Protein AF-A0A4Y2E6M8-F1 (afdb_monomer_lite)

Sequence (71 aa):
MAELDYRMDILRVTKGAKVYSRDIRDVEDLRSSITVAIVTVTTQMLQWTWLELDYRMDILRATKGDHVEVH

pLDDT: mean 75.93, std 19.63, range [38.97, 97.44]

Organism: Araneus ventricosus (NCBI:txid182803)

Foldseek 3Di:
DDDPPPPPPPCVCPVPVPVPDDDQDDPVSVVVVVVVVVVPDDPVNVVVVVVVVVVVVVVCVVVVNPDDDDD

Secondary structure (DSSP, 8-state):
--SSS----THHHHTT---------SHHHHHHHHHHHHHH--HHHHHHHHHHHHHHHHHHHHTTT------

Structure (mmCIF, N/CA/C/O backbone):
data_AF-A0A4Y2E6M8-F1
#
_entry.id   AF-A0A4Y2E6M8-F1
#
loop_
_atom_site.group_PDB
_atom_site.id
_atom_site.type_symbol
_atom_site.label_atom_id
_atom_site.label_alt_id
_atom_site.label_comp_id
_atom_site.label_asym_id
_atom_site.label_entity_id
_atom_site.label_seq_id
_atom_site.pdbx_PDB_ins_code
_atom_site.Cartn_x
_atom_site.Cartn_y
_atom_site.Cartn_z
_atom_site.occupancy
_atom_site.B_iso_or_equiv
_atom_site.auth_seq_id
_atom_site.auth_comp_id
_atom_site.auth_asym_id
_atom_site.auth_atom_id
_atom_site.pdbx_PDB_model_num
ATOM 1 N N . MET A 1 1 ? -16.079 17.858 19.588 1.00 44.81 1 MET A N 1
ATOM 2 C CA . MET A 1 1 ? -14.641 17.561 19.386 1.00 44.81 1 MET A CA 1
ATOM 3 C C . MET A 1 1 ? -14.440 16.126 19.849 1.00 44.81 1 MET A C 1
ATOM 5 O O . MET A 1 1 ? -14.461 15.925 21.046 1.00 44.81 1 MET A O 1
ATOM 9 N N . ALA A 1 2 ? -14.390 15.080 19.034 1.00 42.28 2 ALA A N 1
ATOM 10 C CA . ALA A 1 2 ? -13.862 14.944 17.684 1.00 42.28 2 ALA A CA 1
ATOM 11 C C . ALA A 1 2 ? -14.603 13.793 16.969 1.00 42.28 2 ALA A C 1
ATOM 13 O O . ALA A 1 2 ? -14.121 12.673 16.908 1.00 42.28 2 ALA A O 1
ATOM 14 N N . GLU A 1 3 ? -15.811 14.069 16.481 1.00 43.75 3 GLU A N 1
ATOM 15 C CA . GLU A 1 3 ? -16.697 13.055 15.876 1.00 43.75 3 GLU A CA 1
ATOM 16 C C . GLU A 1 3 ? -16.936 13.320 14.378 1.00 43.75 3 GLU A C 1
ATOM 18 O O . GLU A 1 3 ? -17.734 12.659 13.731 1.00 43.75 3 GLU A O 1
ATOM 23 N N . LEU A 1 4 ? -16.232 14.304 13.805 1.00 38.97 4 LEU A N 1
ATOM 24 C CA . LEU A 1 4 ? -16.433 14.753 12.422 1.00 38.97 4 LEU A CA 1
ATOM 25 C C . LEU A 1 4 ? -15.151 14.793 11.575 1.00 38.97 4 LEU A C 1
ATOM 27 O O . LEU A 1 4 ? -15.197 15.294 10.459 1.00 38.97 4 LEU A O 1
ATOM 31 N N . ASP A 1 5 ? -14.032 14.248 12.063 1.00 48.03 5 ASP A N 1
ATOM 32 C CA . ASP A 1 5 ? -12.755 14.244 11.319 1.00 48.03 5 ASP A CA 1
ATOM 33 C C . AS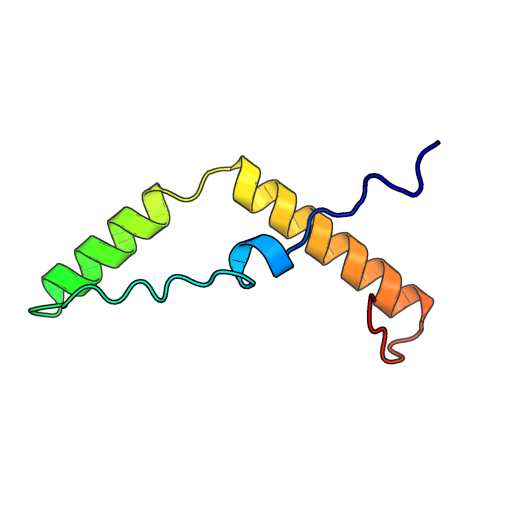P A 1 5 ? -12.303 12.840 10.871 1.00 48.03 5 ASP A C 1
ATOM 35 O O . ASP A 1 5 ? -11.298 12.684 10.190 1.00 48.03 5 ASP A O 1
ATOM 39 N N . TYR A 1 6 ? -13.078 11.795 11.189 1.00 44.28 6 TYR A N 1
ATOM 40 C CA . TYR A 1 6 ? -12.787 10.413 10.779 1.00 44.28 6 TYR A CA 1
ATOM 41 C C . TYR A 1 6 ? -13.316 10.068 9.375 1.00 44.28 6 TYR A C 1
ATOM 43 O O . TYR A 1 6 ? -13.426 8.901 9.010 1.00 44.28 6 TYR A O 1
ATOM 51 N N . ARG A 1 7 ? -13.631 11.074 8.547 1.00 50.66 7 ARG A N 1
ATOM 52 C CA . ARG A 1 7 ? -13.824 10.874 7.102 1.00 50.66 7 ARG A CA 1
ATOM 53 C C . ARG A 1 7 ? -12.469 10.850 6.401 1.00 50.66 7 ARG A C 1
ATOM 55 O O . ARG A 1 7 ? -12.135 11.730 5.611 1.00 50.66 7 ARG A O 1
ATOM 62 N N . MET A 1 8 ? -11.686 9.807 6.659 1.00 46.38 8 MET A N 1
ATOM 63 C CA . MET A 1 8 ? -10.718 9.338 5.669 1.00 46.38 8 MET A CA 1
ATOM 64 C C . MET A 1 8 ? -11.439 8.337 4.780 1.00 46.38 8 MET A C 1
ATOM 66 O O . MET A 1 8 ? -11.384 7.125 4.952 1.00 46.38 8 MET A O 1
ATOM 70 N N . ASP A 1 9 ? -12.171 8.903 3.826 1.00 50.38 9 ASP A N 1
ATOM 71 C CA . ASP A 1 9 ? -12.866 8.186 2.778 1.00 50.38 9 ASP A CA 1
ATOM 72 C C . ASP A 1 9 ? -11.889 7.227 2.065 1.00 50.38 9 ASP A C 1
ATOM 74 O O . ASP A 1 9 ? -11.171 7.627 1.143 1.00 50.38 9 ASP A O 1
ATOM 78 N N . ILE A 1 10 ? -11.931 5.925 2.379 1.00 46.25 10 ILE A N 1
ATOM 79 C CA . ILE A 1 10 ? -11.490 4.881 1.430 1.00 46.25 10 ILE A CA 1
ATOM 80 C C . ILE A 1 10 ? -12.216 5.071 0.083 1.00 46.25 10 ILE A C 1
ATOM 82 O O . ILE A 1 10 ? -11.682 4.755 -0.981 1.00 46.25 10 ILE A O 1
ATOM 86 N N . LEU A 1 11 ? -13.397 5.701 0.109 1.00 44.25 11 LEU A N 1
ATOM 87 C CA . LEU A 1 11 ? -14.118 6.154 -1.073 1.00 44.25 11 LEU A CA 1
ATOM 88 C C . LEU A 1 11 ? -13.386 7.239 -1.879 1.00 44.25 11 LEU A C 1
ATOM 90 O O . LEU A 1 11 ? -13.733 7.411 -3.038 1.00 44.25 11 LEU A O 1
ATOM 94 N N . ARG A 1 12 ? -12.361 7.946 -1.380 1.00 47.44 12 ARG A N 1
ATOM 95 C CA . ARG A 1 12 ? -11.573 8.881 -2.212 1.00 47.44 12 ARG A CA 1
ATOM 96 C C . ARG A 1 12 ? -10.554 8.170 -3.105 1.00 47.44 12 ARG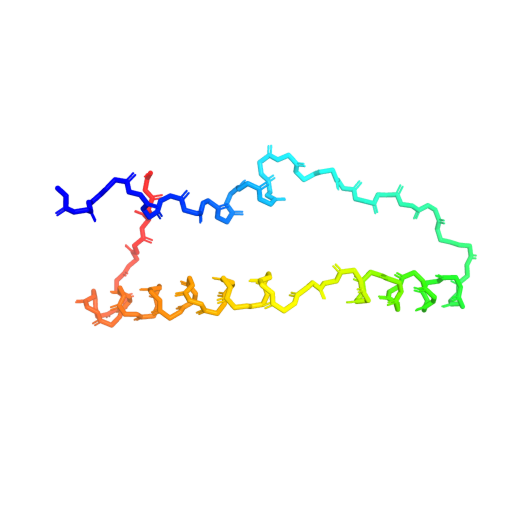 A C 1
ATOM 98 O O . ARG A 1 12 ? -10.130 8.747 -4.102 1.00 47.44 12 ARG A O 1
ATOM 105 N N . VAL A 1 13 ? -10.199 6.916 -2.811 1.00 50.50 13 VAL A N 1
ATOM 106 C CA . VAL A 1 13 ? -9.402 6.098 -3.744 1.00 50.50 13 VAL A CA 1
ATOM 107 C C . VAL A 1 13 ? -10.271 5.594 -4.906 1.00 50.50 13 VAL A C 1
ATOM 109 O O . VAL A 1 13 ? -9.758 5.365 -5.998 1.00 50.50 13 VAL A O 1
ATOM 112 N N . THR A 1 14 ? -11.593 5.480 -4.718 1.00 47.28 14 THR A N 1
ATOM 113 C CA . THR A 1 14 ? -12.482 4.810 -5.685 1.00 47.28 14 THR A CA 1
ATOM 114 C C . THR A 1 14 ? -13.588 5.676 -6.296 1.00 47.28 14 THR A C 1
ATOM 116 O O . THR A 1 14 ? -14.008 5.380 -7.413 1.00 47.28 14 THR A O 1
ATOM 119 N N . LYS A 1 15 ? -14.018 6.791 -5.681 1.00 45.56 15 LYS A N 1
ATOM 120 C CA . LYS A 1 15 ? -15.032 7.712 -6.260 1.00 45.56 15 LYS A CA 1
ATOM 121 C C . LYS A 1 15 ? -14.556 8.463 -7.502 1.00 45.56 15 LYS A C 1
ATOM 123 O O . LYS A 1 15 ? -15.356 9.085 -8.191 1.00 45.56 15 LYS A O 1
ATOM 128 N N . GLY A 1 16 ? -13.274 8.362 -7.813 1.00 44.81 16 GLY A N 1
ATOM 129 C CA . GLY A 1 16 ? -12.719 8.728 -9.102 1.00 44.81 16 GLY A CA 1
ATOM 130 C C . GLY A 1 16 ? -11.662 7.719 -9.493 1.00 44.81 16 GLY A C 1
ATOM 131 O O . GLY A 1 16 ? -10.550 8.141 -9.797 1.00 44.81 16 GLY A O 1
ATOM 132 N N . ALA A 1 17 ? -11.970 6.413 -9.410 1.00 48.50 17 ALA A N 1
ATOM 133 C CA . ALA A 1 17 ? -11.095 5.358 -9.907 1.00 48.50 17 ALA A CA 1
ATOM 134 C C . ALA A 1 17 ? -10.823 5.627 -11.389 1.00 48.50 17 ALA A C 1
ATOM 136 O O . ALA A 1 17 ? -11.519 5.147 -12.283 1.00 48.50 17 ALA A O 1
ATOM 137 N N . LYS A 1 18 ? -9.802 6.442 -11.650 1.00 51.56 18 LYS A N 1
ATOM 138 C CA . LYS A 1 18 ? -9.102 6.484 -12.911 1.00 51.56 18 LYS A CA 1
ATOM 139 C C . LYS A 1 18 ? -8.571 5.073 -13.038 1.00 51.56 18 LYS A C 1
ATOM 141 O O . LYS A 1 18 ? -7.552 4.740 -12.437 1.00 51.56 18 LYS A O 1
ATOM 146 N N . VAL A 1 19 ? -9.338 4.230 -13.726 1.00 53.66 19 VAL A N 1
ATOM 147 C CA . VAL A 1 19 ? -8.885 2.910 -14.131 1.00 53.66 19 VAL A CA 1
ATOM 148 C C . VAL A 1 19 ? -7.559 3.184 -14.811 1.00 53.66 19 VAL A C 1
ATOM 150 O O . VAL A 1 19 ? -7.508 3.896 -15.816 1.00 53.66 19 VAL A O 1
ATOM 153 N N . TYR A 1 20 ? -6.475 2.750 -14.173 1.00 58.84 20 TYR A N 1
ATOM 154 C CA . TYR A 1 20 ? -5.134 2.948 -14.689 1.00 58.84 20 TYR A CA 1
ATOM 155 C C . TYR A 1 20 ? -4.992 1.985 -15.869 1.00 58.84 20 TYR A C 1
ATOM 157 O O . TYR A 1 20 ? -4.456 0.891 -15.753 1.00 58.84 20 TYR A O 1
ATOM 165 N N . SER A 1 21 ? -5.583 2.368 -16.997 1.00 68.75 21 SER A N 1
ATOM 166 C CA . SER A 1 21 ? -5.521 1.632 -18.248 1.00 68.75 21 SER A CA 1
ATOM 167 C C . SER A 1 21 ? -4.268 2.101 -18.964 1.00 68.75 21 SER A C 1
ATOM 169 O O . SER A 1 21 ? -4.281 3.085 -19.702 1.00 68.75 21 SER A O 1
ATOM 171 N N . ARG A 1 22 ? -3.151 1.450 -18.647 1.00 80.81 22 ARG A N 1
ATOM 172 C CA . ARG A 1 22 ? -1.906 1.577 -19.399 1.00 80.81 22 ARG A CA 1
ATOM 173 C C . ARG A 1 22 ? -1.804 0.357 -20.303 1.00 80.81 22 ARG A C 1
ATOM 175 O O . ARG A 1 22 ? -1.912 -0.758 -19.805 1.00 80.81 22 ARG A O 1
ATOM 182 N N . ASP A 1 23 ? -1.564 0.570 -21.592 1.00 86.56 23 ASP A N 1
ATOM 183 C CA . ASP A 1 23 ? -1.294 -0.532 -22.512 1.00 86.56 23 ASP A CA 1
ATOM 184 C C . ASP A 1 23 ? -0.005 -1.246 -22.091 1.00 86.56 23 ASP A C 1
ATOM 186 O O . ASP A 1 23 ? 1.060 -0.632 -21.970 1.00 86.56 23 ASP A O 1
ATOM 190 N N . ILE A 1 24 ? -0.123 -2.548 -21.837 1.00 90.94 24 ILE A N 1
ATOM 191 C CA . ILE A 1 24 ? 0.975 -3.427 -21.442 1.00 90.94 24 ILE A CA 1
ATOM 192 C C . ILE A 1 24 ? 1.358 -4.267 -22.655 1.00 90.94 24 ILE A C 1
ATOM 194 O O . ILE A 1 24 ? 0.526 -4.986 -23.207 1.00 90.94 24 ILE A O 1
ATOM 198 N N . ARG A 1 25 ? 2.616 -4.152 -23.084 1.00 94.31 25 ARG A N 1
ATOM 199 C CA . ARG A 1 25 ? 3.091 -4.744 -24.345 1.00 94.31 25 ARG A CA 1
ATOM 200 C C . ARG A 1 25 ? 3.527 -6.200 -24.204 1.00 94.31 25 ARG A C 1
ATOM 202 O O . ARG A 1 25 ? 3.358 -6.976 -25.137 1.00 94.31 25 ARG A O 1
ATOM 209 N N . ASP A 1 26 ? 4.072 -6.562 -23.046 1.00 95.56 26 ASP A N 1
ATOM 210 C CA . ASP A 1 26 ? 4.557 -7.903 -22.732 1.00 95.56 26 ASP A CA 1
ATOM 211 C C . ASP A 1 26 ? 4.646 -8.123 -21.208 1.00 95.56 26 ASP A C 1
ATOM 213 O O . ASP A 1 26 ? 4.319 -7.247 -20.400 1.00 95.56 26 ASP A O 1
ATOM 217 N N . VAL A 1 27 ? 5.071 -9.325 -20.811 1.00 96.69 27 VAL A N 1
ATOM 218 C CA . VAL A 1 27 ? 5.183 -9.736 -19.403 1.00 96.69 27 VAL A CA 1
ATOM 219 C C . VAL A 1 27 ? 6.245 -8.933 -18.642 1.00 96.69 27 VAL A C 1
ATOM 221 O O . VAL A 1 27 ? 6.084 -8.703 -17.441 1.00 96.69 27 VAL A O 1
ATOM 224 N N . GLU A 1 28 ? 7.306 -8.470 -19.302 1.00 97.44 28 GLU A N 1
ATOM 225 C CA . GLU A 1 28 ? 8.363 -7.704 -18.636 1.00 97.44 28 GLU A CA 1
ATOM 226 C C . GLU A 1 28 ? 7.912 -6.257 -18.379 1.00 97.44 28 GLU A C 1
ATOM 228 O O . GLU A 1 28 ? 8.117 -5.732 -17.281 1.00 97.44 28 GLU A O 1
ATOM 233 N N . ASP A 1 29 ? 7.195 -5.641 -19.326 1.00 94.50 29 ASP A N 1
ATOM 234 C CA . ASP A 1 29 ? 6.539 -4.339 -19.129 1.00 94.50 29 ASP A CA 1
ATOM 235 C C . ASP A 1 29 ? 5.519 -4.407 -17.977 1.00 94.50 29 ASP A C 1
ATOM 237 O O . ASP A 1 29 ? 5.473 -3.513 -17.124 1.00 94.50 29 ASP A O 1
ATOM 241 N N . LEU A 1 30 ? 4.763 -5.511 -17.878 1.00 92.44 30 LEU A N 1
ATOM 242 C CA . LEU A 1 30 ? 3.856 -5.751 -16.751 1.00 92.44 30 LEU A CA 1
ATOM 243 C C . LEU A 1 30 ? 4.616 -5.784 -15.422 1.00 92.44 30 LEU A C 1
ATOM 245 O O . LEU A 1 30 ? 4.273 -5.053 -14.489 1.00 92.44 30 LEU A O 1
ATOM 249 N N . ARG A 1 31 ? 5.666 -6.603 -15.337 1.00 96.25 31 ARG A N 1
ATOM 250 C CA . ARG A 1 31 ? 6.471 -6.775 -14.121 1.00 96.25 31 ARG A CA 1
ATOM 251 C C . ARG A 1 31 ? 7.118 -5.463 -13.676 1.00 96.25 31 ARG A C 1
ATOM 253 O O . ARG A 1 31 ? 7.100 -5.135 -12.485 1.00 96.25 31 ARG A O 1
ATOM 260 N N . SER A 1 32 ? 7.644 -4.695 -14.627 1.00 95.50 32 SER A N 1
ATOM 261 C CA . SER A 1 32 ? 8.200 -3.366 -14.376 1.00 95.50 32 SER A CA 1
ATOM 262 C C . SER A 1 32 ? 7.128 -2.407 -13.856 1.00 95.50 32 SER A C 1
ATOM 264 O O . SER A 1 32 ? 7.332 -1.749 -12.836 1.00 95.50 32 SER A O 1
ATOM 266 N N . SER A 1 33 ? 5.945 -2.388 -14.481 1.00 91.44 33 SER A N 1
ATOM 267 C CA . SER A 1 33 ? 4.844 -1.511 -14.065 1.00 91.44 33 SER A CA 1
ATOM 268 C C . SER A 1 33 ? 4.364 -1.788 -12.637 1.00 91.44 33 SER A C 1
ATOM 270 O O . SER A 1 33 ? 4.166 -0.846 -11.870 1.00 91.44 33 SER A O 1
ATOM 272 N N . ILE A 1 34 ? 4.256 -3.064 -12.250 1.00 90.50 34 ILE A N 1
ATOM 273 C CA . ILE A 1 34 ? 3.896 -3.475 -10.888 1.00 90.50 34 ILE A CA 1
ATOM 274 C C . ILE A 1 34 ? 4.976 -3.020 -9.909 1.00 90.50 34 ILE A C 1
ATOM 276 O O . ILE A 1 34 ? 4.662 -2.464 -8.860 1.00 90.50 34 ILE A O 1
ATOM 280 N N . THR A 1 35 ? 6.248 -3.201 -10.267 1.00 96.12 35 THR A N 1
ATOM 281 C CA . THR A 1 35 ? 7.376 -2.776 -9.430 1.00 96.12 35 THR A CA 1
ATOM 282 C C . THR A 1 35 ? 7.342 -1.268 -9.181 1.00 96.12 35 THR A C 1
ATOM 284 O O . THR A 1 35 ? 7.434 -0.830 -8.036 1.00 96.12 35 THR A O 1
ATOM 287 N N . VAL A 1 36 ? 7.139 -0.469 -10.233 1.00 92.38 36 VAL A N 1
ATOM 288 C CA . VAL A 1 36 ? 7.013 0.992 -10.128 1.00 92.38 36 VAL A CA 1
ATOM 289 C C . VAL A 1 36 ? 5.822 1.379 -9.253 1.00 92.38 36 VAL A C 1
ATOM 291 O O . VAL A 1 36 ? 5.968 2.221 -8.369 1.00 92.38 36 VAL A O 1
ATOM 294 N N . ALA A 1 37 ? 4.663 0.747 -9.454 1.00 88.81 37 ALA A N 1
ATOM 295 C CA . ALA A 1 37 ? 3.475 1.010 -8.648 1.00 88.81 37 ALA A CA 1
ATOM 296 C C . ALA A 1 37 ? 3.719 0.708 -7.161 1.00 88.81 37 ALA A C 1
ATOM 298 O O . ALA A 1 37 ? 3.396 1.539 -6.316 1.00 88.81 37 ALA A O 1
ATOM 299 N N . ILE A 1 38 ? 4.359 -0.420 -6.833 1.00 90.19 38 ILE A N 1
ATOM 300 C CA . ILE A 1 38 ? 4.711 -0.774 -5.449 1.00 90.19 38 ILE A CA 1
ATOM 301 C C . ILE A 1 38 ? 5.639 0.278 -4.834 1.00 90.19 38 ILE A C 1
ATOM 303 O O . ILE A 1 38 ? 5.405 0.707 -3.709 1.00 90.19 38 ILE A O 1
ATOM 307 N N . VAL A 1 39 ? 6.648 0.745 -5.575 1.00 94.00 39 VAL A N 1
ATOM 308 C CA . VAL A 1 39 ? 7.575 1.789 -5.097 1.00 94.00 39 VAL A CA 1
ATOM 309 C C . VAL A 1 39 ? 6.863 3.123 -4.834 1.00 94.00 39 VAL A C 1
ATOM 311 O O . VAL A 1 39 ? 7.311 3.899 -3.994 1.00 94.00 39 VAL A O 1
ATOM 314 N N . THR A 1 40 ? 5.739 3.396 -5.505 1.00 88.81 40 THR A N 1
ATOM 315 C CA . THR A 1 40 ? 4.950 4.615 -5.249 1.00 88.81 40 THR A CA 1
ATOM 316 C C . THR A 1 40 ? 4.129 4.560 -3.958 1.00 88.81 40 THR A C 1
ATOM 318 O O . THR A 1 40 ? 3.669 5.602 -3.487 1.00 88.81 40 THR A O 1
ATOM 321 N N . VAL A 1 41 ? 3.950 3.375 -3.363 1.00 88.62 41 VAL A N 1
ATOM 322 C CA . VAL A 1 41 ? 3.222 3.219 -2.100 1.00 88.62 41 VAL A CA 1
ATOM 323 C C . VAL A 1 41 ? 4.083 3.739 -0.954 1.00 88.62 41 VAL A C 1
ATOM 325 O O . VAL A 1 41 ? 5.148 3.203 -0.654 1.00 88.62 41 VAL A O 1
ATOM 328 N N . THR A 1 42 ? 3.605 4.783 -0.280 1.00 93.00 42 THR A N 1
ATOM 329 C CA . THR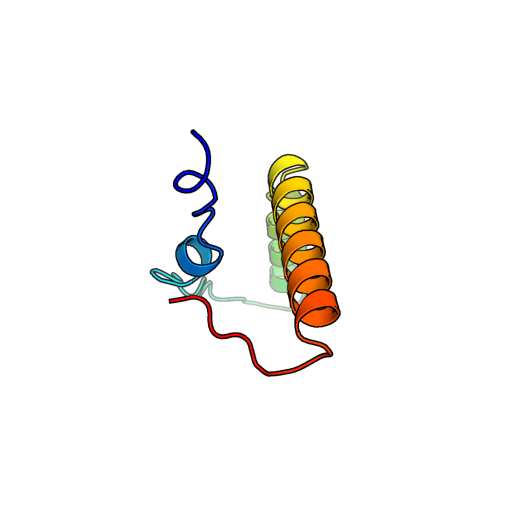 A 1 42 ? 4.310 5.360 0.869 1.00 93.00 42 THR A CA 1
ATOM 330 C C . THR A 1 42 ? 3.943 4.642 2.166 1.00 93.00 42 THR A C 1
ATOM 3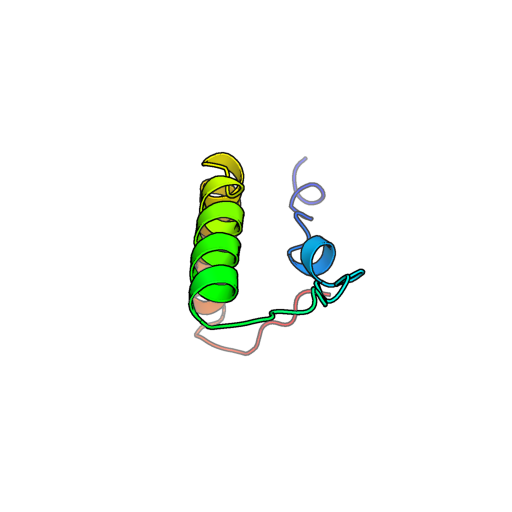32 O O . THR A 1 42 ? 2.841 4.109 2.323 1.00 93.00 42 THR A O 1
ATOM 335 N N . THR A 1 43 ? 4.834 4.696 3.158 1.00 92.50 43 THR A N 1
ATOM 336 C CA . THR A 1 43 ? 4.561 4.176 4.509 1.00 92.50 43 THR A CA 1
ATOM 337 C C . THR A 1 43 ? 3.310 4.801 5.127 1.00 92.50 43 THR A C 1
ATOM 339 O O . THR A 1 43 ? 2.557 4.114 5.809 1.00 92.50 43 THR A O 1
ATOM 342 N N . GLN A 1 44 ? 3.044 6.081 4.851 1.00 90.56 44 GLN A N 1
ATOM 343 C CA . GLN A 1 44 ? 1.853 6.769 5.350 1.00 90.56 44 GLN A CA 1
ATOM 344 C C . GLN A 1 44 ? 0.563 6.160 4.783 1.00 90.56 44 GLN A C 1
ATOM 346 O O . GLN A 1 44 ? -0.391 5.957 5.530 1.00 90.56 44 GLN A O 1
ATOM 351 N N . MET A 1 45 ? 0.543 5.801 3.493 1.00 89.38 45 MET A N 1
ATOM 352 C CA . MET A 1 45 ? -0.608 5.124 2.880 1.00 89.38 45 MET A CA 1
ATOM 353 C C . MET A 1 45 ? -0.877 3.767 3.539 1.00 89.38 45 MET A C 1
ATOM 355 O O . MET A 1 45 ? -2.032 3.427 3.798 1.00 89.38 45 MET A O 1
ATOM 359 N N . LEU A 1 46 ? 0.182 3.013 3.855 1.00 91.12 46 LEU A N 1
ATOM 360 C CA . LEU A 1 46 ? 0.063 1.739 4.569 1.00 91.12 46 LEU A CA 1
ATOM 361 C C . LEU A 1 46 ? -0.455 1.934 5.997 1.00 91.12 46 LEU A C 1
ATOM 363 O O . LEU A 1 46 ? -1.367 1.227 6.413 1.00 91.12 46 LEU A O 1
ATOM 367 N N . GLN A 1 47 ? 0.079 2.917 6.726 1.00 91.94 47 GLN A N 1
ATOM 368 C CA . GLN A 1 47 ? -0.356 3.236 8.088 1.00 91.94 47 GLN A CA 1
ATOM 369 C C . GLN A 1 47 ? -1.837 3.616 8.139 1.00 91.94 47 GLN A C 1
ATOM 371 O O . GLN A 1 47 ? -2.568 3.113 8.985 1.00 91.94 47 GLN A O 1
ATOM 376 N N . TRP A 1 48 ? -2.298 4.467 7.222 1.00 91.25 48 TRP A N 1
ATOM 377 C CA . TRP A 1 48 ? -3.702 4.883 7.181 1.00 91.25 48 TRP A CA 1
ATOM 378 C C . TRP A 1 48 ? -4.631 3.730 6.808 1.00 91.25 48 TRP A C 1
ATOM 380 O O . TRP A 1 48 ? -5.677 3.564 7.426 1.00 91.25 48 TRP A O 1
ATOM 390 N N . THR A 1 49 ? -4.220 2.894 5.851 1.00 89.94 49 THR A N 1
ATOM 391 C CA . THR A 1 49 ? -4.980 1.6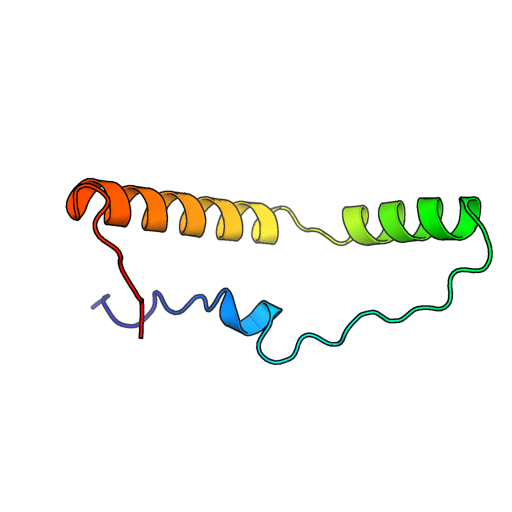92 5.476 1.00 89.94 49 THR A CA 1
ATOM 392 C C . THR A 1 49 ? -5.094 0.719 6.649 1.00 89.94 49 THR A C 1
ATOM 394 O O . THR A 1 49 ? -6.154 0.138 6.865 1.00 89.94 49 THR A O 1
ATOM 397 N N . TRP A 1 50 ? -4.019 0.557 7.425 1.00 94.69 50 TRP A N 1
ATOM 398 C CA . TRP A 1 50 ? -4.018 -0.301 8.606 1.00 94.69 50 TRP A CA 1
ATOM 399 C C . TRP A 1 50 ? -4.954 0.216 9.703 1.00 94.69 50 TRP A C 1
ATOM 401 O O . TRP A 1 50 ? -5.746 -0.555 10.234 1.00 94.69 50 TRP A O 1
ATOM 411 N N . LEU A 1 51 ? -4.906 1.517 10.006 1.00 91.62 51 LEU A N 1
ATOM 412 C CA . LEU A 1 51 ? -5.778 2.135 11.013 1.00 91.62 51 LEU A CA 1
ATOM 413 C C . LEU A 1 51 ? -7.263 1.993 10.662 1.00 91.62 51 LEU A C 1
ATOM 415 O O . LEU A 1 51 ? -8.078 1.679 11.521 1.00 91.62 51 LEU A O 1
ATOM 419 N N . GLU A 1 52 ? -7.613 2.180 9.392 1.00 89.31 52 GLU A N 1
ATOM 420 C CA . GLU A 1 52 ? -8.991 2.027 8.923 1.00 89.31 52 GLU A CA 1
ATOM 421 C C . GLU A 1 52 ? -9.469 0.567 8.985 1.00 89.31 52 GLU A C 1
ATOM 423 O O . GLU A 1 52 ? -10.630 0.302 9.300 1.00 89.31 52 GLU A O 1
ATOM 428 N N . LEU A 1 53 ? -8.582 -0.399 8.717 1.00 89.62 53 LEU A N 1
ATOM 429 C CA . LEU A 1 53 ? -8.900 -1.816 8.893 1.00 89.62 53 LEU A CA 1
ATOM 430 C C . LEU A 1 53 ? -9.179 -2.143 10.366 1.00 89.62 53 LEU A C 1
ATOM 432 O O . LEU A 1 53 ? -10.176 -2.803 10.655 1.00 89.62 53 LEU A O 1
ATOM 436 N N . ASP A 1 54 ? -8.332 -1.657 11.272 1.00 92.56 54 ASP A N 1
ATOM 437 C CA . ASP A 1 54 ? -8.471 -1.858 12.719 1.00 92.56 54 ASP A CA 1
ATOM 438 C C . ASP A 1 54 ? -9.797 -1.272 13.232 1.00 92.56 54 ASP A C 1
ATOM 440 O O . ASP A 1 54 ? -10.593 -1.966 13.864 1.00 92.56 54 ASP A O 1
ATOM 444 N N . TYR A 1 55 ? -10.122 -0.044 12.812 1.00 86.75 55 TYR A N 1
ATOM 445 C CA . TYR A 1 55 ? -11.395 0.610 13.123 1.00 86.75 55 TYR A CA 1
ATOM 446 C C . TYR A 1 55 ? -12.613 -0.207 12.662 1.00 86.75 55 TYR A C 1
ATOM 448 O O . TYR A 1 55 ? -13.570 -0.407 13.417 1.00 86.75 55 TYR A O 1
ATOM 456 N N . ARG A 1 56 ? -12.584 -0.737 11.433 1.00 86.06 56 ARG A N 1
ATOM 457 C CA . ARG A 1 56 ? -13.676 -1.582 10.920 1.00 86.06 56 ARG A CA 1
ATOM 458 C C . ARG A 1 56 ? -13.783 -2.906 11.667 1.00 86.06 56 ARG A C 1
ATOM 460 O O . ARG A 1 56 ? -14.895 -3.399 11.858 1.00 86.06 56 ARG A O 1
ATOM 467 N N . MET A 1 57 ? -12.665 -3.486 12.097 1.00 88.31 57 MET A N 1
ATOM 468 C CA . MET A 1 57 ? -12.673 -4.699 12.918 1.00 88.31 57 MET A CA 1
ATOM 469 C C . MET A 1 57 ? -13.283 -4.443 14.298 1.00 88.31 57 MET A C 1
ATOM 471 O O . MET A 1 57 ? -14.084 -5.258 14.765 1.00 88.31 57 MET A O 1
ATOM 475 N N . ASP A 1 58 ? -12.976 -3.303 14.913 1.00 88.69 58 ASP A N 1
ATOM 476 C CA . ASP A 1 58 ? -13.576 -2.891 16.182 1.00 88.69 58 ASP A CA 1
ATOM 477 C C . ASP A 1 58 ? -15.090 -2.693 16.060 1.00 88.69 58 ASP A C 1
ATOM 479 O O . ASP A 1 58 ? -15.846 -3.197 16.899 1.00 88.69 58 ASP A O 1
ATOM 483 N N . ILE A 1 59 ? -15.549 -2.051 14.979 1.00 85.06 59 ILE A N 1
ATOM 484 C CA . ILE A 1 59 ? -16.980 -1.926 14.670 1.00 85.06 59 ILE A CA 1
ATOM 485 C C . ILE A 1 59 ? -17.627 -3.305 14.550 1.00 85.06 59 ILE A C 1
ATOM 487 O O . ILE A 1 59 ? -18.603 -3.577 15.247 1.00 85.06 59 ILE A O 1
ATOM 491 N N . LEU A 1 60 ? -17.079 -4.190 13.710 1.00 86.88 60 LEU A N 1
ATOM 492 C CA . LEU A 1 60 ? -17.632 -5.533 13.505 1.00 86.88 60 LEU A CA 1
ATOM 493 C C . LEU A 1 60 ? -17.705 -6.319 14.817 1.00 86.88 60 LEU A C 1
ATOM 495 O O . LEU A 1 60 ? -18.668 -7.047 15.063 1.00 86.88 60 LEU A O 1
ATOM 499 N N . ARG A 1 61 ? -16.709 -6.167 15.693 1.00 88.00 61 ARG A N 1
ATOM 500 C CA . ARG A 1 61 ? -16.717 -6.805 17.010 1.00 88.00 61 ARG A CA 1
ATOM 501 C C . ARG A 1 61 ? -17.807 -6.229 17.912 1.00 88.00 61 ARG A C 1
ATOM 503 O O . ARG A 1 61 ? -18.501 -6.999 18.579 1.00 88.00 61 ARG A O 1
ATOM 510 N N . ALA A 1 62 ? -17.975 -4.909 17.925 1.00 87.19 62 ALA A N 1
ATOM 511 C CA . ALA A 1 62 ? -19.015 -4.236 18.698 1.00 87.19 62 ALA A CA 1
ATOM 512 C C . ALA A 1 62 ? -20.427 -4.604 18.210 1.00 87.19 62 ALA A C 1
ATOM 514 O O . ALA A 1 62 ? -21.327 -4.800 19.029 1.00 87.19 62 ALA A O 1
ATOM 515 N N . THR A 1 63 ? -20.610 -4.785 16.899 1.00 87.31 63 THR A N 1
ATOM 516 C CA . THR A 1 63 ? -21.891 -5.183 16.293 1.00 87.31 63 THR A CA 1
ATOM 517 C C . THR A 1 63 ? -22.105 -6.694 16.240 1.00 87.31 63 THR A C 1
ATOM 519 O O . THR A 1 63 ? -23.091 -7.153 15.673 1.00 87.31 63 THR A O 1
ATOM 522 N N . LYS A 1 64 ? -21.220 -7.492 16.859 1.00 83.69 64 LYS A N 1
ATOM 523 C CA . LYS A 1 64 ? -21.268 -8.969 16.848 1.00 83.69 64 LYS A CA 1
ATOM 524 C C . LYS A 1 64 ? -21.313 -9.562 15.431 1.00 83.69 64 LYS A C 1
ATOM 526 O O . LYS A 1 64 ? -21.890 -10.626 15.223 1.00 83.69 64 LYS A O 1
ATOM 531 N N . GLY A 1 65 ? -20.690 -8.882 14.473 1.00 72.56 65 GLY A N 1
ATOM 532 C CA . GLY A 1 65 ? -20.659 -9.280 13.070 1.00 72.56 65 GLY A CA 1
ATOM 533 C C . GLY A 1 65 ? -21.929 -8.947 12.291 1.00 72.56 65 GLY A C 1
ATOM 534 O O . GLY A 1 65 ? -22.065 -9.427 11.168 1.00 72.56 65 GLY A O 1
ATOM 535 N N . ASP A 1 66 ? -22.844 -8.151 12.853 1.00 75.94 66 ASP A N 1
ATOM 536 C CA . ASP A 1 66 ? -23.978 -7.626 12.093 1.00 75.94 66 ASP A CA 1
ATOM 537 C C . ASP A 1 66 ? -23.493 -6.636 11.020 1.00 75.94 66 ASP A C 1
ATOM 539 O O . ASP A 1 66 ? -22.463 -5.971 11.191 1.00 75.94 66 ASP A O 1
ATOM 543 N N . HIS A 1 67 ? -24.206 -6.569 9.896 1.00 76.31 67 HIS A N 1
ATOM 544 C CA . HIS A 1 67 ? -23.796 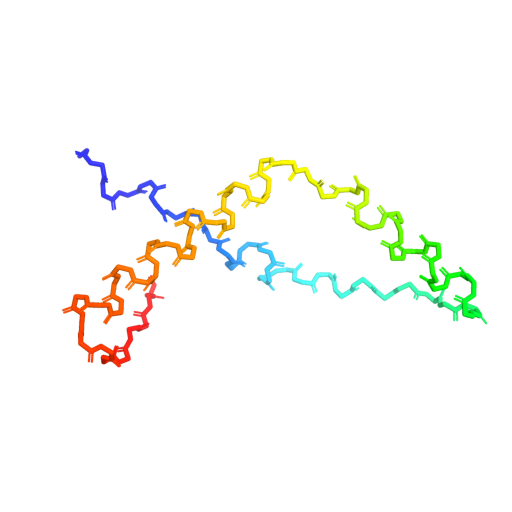-5.772 8.741 1.00 76.31 67 HIS A CA 1
ATOM 545 C C . HIS A 1 67 ? -23.833 -4.274 9.075 1.00 76.31 67 HIS A C 1
ATOM 547 O O . HIS A 1 67 ? -24.891 -3.728 9.378 1.00 76.31 67 HIS A O 1
ATOM 553 N N . VAL A 1 68 ? -22.678 -3.601 8.988 1.00 68.19 68 VAL A N 1
ATOM 554 C CA . VAL A 1 68 ? -22.563 -2.154 9.218 1.00 68.19 68 VAL A CA 1
ATOM 555 C C . VAL A 1 68 ? -22.255 -1.445 7.908 1.00 68.19 68 VAL A C 1
ATOM 557 O O . VAL A 1 68 ? -21.145 -1.535 7.384 1.00 68.19 68 VAL A O 1
ATOM 560 N N . GLU A 1 69 ? -23.242 -0.721 7.391 1.00 68.19 69 GLU A N 1
ATOM 561 C CA . GLU A 1 69 ? -23.062 0.221 6.291 1.00 68.19 69 GLU A CA 1
ATOM 562 C C . GLU A 1 69 ? -22.749 1.604 6.878 1.00 68.19 69 GLU A C 1
ATOM 564 O O . GLU A 1 69 ? -23.521 2.148 7.667 1.00 68.19 69 GLU A O 1
ATOM 569 N N . VAL A 1 70 ? -21.593 2.171 6.528 1.00 61.81 70 VAL A N 1
ATOM 570 C CA . VAL A 1 70 ? -21.225 3.541 6.913 1.00 61.81 70 VAL A CA 1
ATOM 571 C C . VAL A 1 70 ? -21.733 4.485 5.815 1.00 61.81 70 VAL A C 1
ATOM 573 O O . VAL A 1 70 ? -21.280 4.374 4.675 1.00 61.81 70 VAL A O 1
ATOM 576 N N . HIS A 1 71 ? -22.697 5.356 6.145 1.00 53.88 71 HIS A N 1
ATOM 577 C CA . HIS A 1 71 ? -23.352 6.318 5.235 1.00 53.88 71 HIS A CA 1
ATOM 578 C C . HIS A 1 71 ? -22.550 7.619 5.027 1.00 53.88 71 HIS A C 1
ATOM 580 O O . HIS A 1 71 ? -21.962 8.141 6.004 1.00 53.88 71 HIS A O 1
#

Radius of gyration: 17.1 Å; chains: 1; bounding box: 32×27×44 Å